Protein AF-A0A8S3AUD2-F1 (afdb_monomer_lite)

Radius of gyration: 18.03 Å; chains: 1; bounding box: 37×29×49 Å

pLDDT: mean 86.04, std 13.13, range [53.0, 97.44]

InterPro domains:
  IPR011009 Protein kinase-like domain superfamily [SSF56112] (19-69)

Organism: NCBI:txid392030

Foldseek 3Di:
DVLVCLLPVVVPPPPPCPPPVDDDDQQCVVDDPPDDVLVSVLCVQQPDSRNVSHDDPVRSCVGPVCVLVVDPPDDDDDDD

Secondary structure (DSSP, 8-state):
-HHHHHH-GGGSSS---------PPPGGGGS-TTS-HHHHHHHHHHS-SSGGGSPPHHHHHTSGGGTGGG-TT--PPPP-

Sequence (80 aa):
RDELREMNPRYTGSVDLTVITFIPRTLRGYLPERTQESAVVLLEQLLKYIPNKRLTCQAALASDFFTELKQNSILLPNKC

Structure (mmCIF, N/CA/C/O backbone):
data_AF-A0A8S3AUD2-F1
#
_entry.id   AF-A0A8S3AUD2-F1
#
loop_
_atom_site.group_PDB
_atom_site.id
_atom_site.type_symbol
_atom_site.label_atom_id
_atom_site.label_alt_id
_atom_site.label_comp_id
_atom_site.label_asym_id
_atom_site.label_entity_id
_atom_site.label_seq_id
_atom_site.pdbx_PDB_ins_code
_atom_site.Cartn_x
_atom_site.Cartn_y
_atom_site.Cartn_z
_atom_site.occupancy
_atom_site.B_iso_or_equiv
_atom_site.auth_seq_id
_atom_site.auth_comp_id
_atom_site.auth_asym_id
_atom_site.auth_atom_id
_atom_site.pdbx_PDB_model_num
ATOM 1 N N . ARG A 1 1 ? 15.149 -2.613 -15.617 1.00 64.44 1 ARG A N 1
ATOM 2 C CA . ARG A 1 1 ? 14.753 -2.882 -17.026 1.00 64.44 1 ARG A CA 1
ATOM 3 C C . ARG A 1 1 ? 13.609 -3.890 -17.093 1.00 64.44 1 ARG A C 1
ATOM 5 O O . A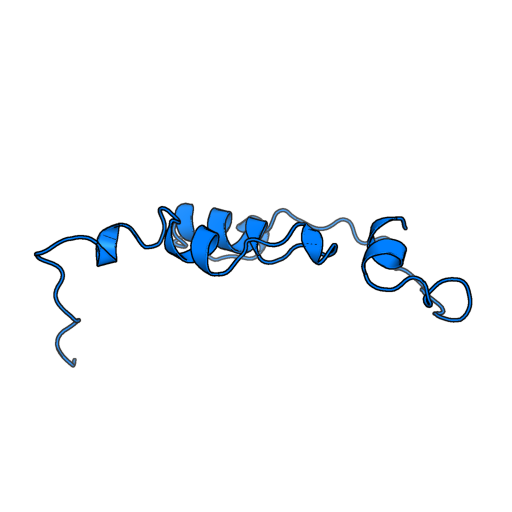RG A 1 1 ? 12.666 -3.627 -17.826 1.00 64.44 1 ARG A O 1
ATOM 12 N N . ASP A 1 2 ? 13.631 -4.951 -16.284 1.00 75.44 2 ASP A N 1
ATOM 13 C CA . ASP A 1 2 ? 12.532 -5.930 -16.228 1.00 75.44 2 ASP A CA 1
ATOM 14 C C . ASP A 1 2 ? 11.206 -5.323 -15.746 1.00 75.44 2 ASP A C 1
ATOM 16 O O . ASP A 1 2 ? 10.167 -5.573 -16.345 1.00 75.44 2 ASP A O 1
ATOM 20 N N . GLU A 1 3 ? 11.241 -4.415 -14.763 1.00 81.19 3 GLU A N 1
ATOM 21 C CA . GLU A 1 3 ? 10.031 -3.722 -14.290 1.00 81.19 3 GLU A CA 1
ATOM 22 C C . GLU A 1 3 ? 9.339 -2.895 -15.385 1.00 81.19 3 GLU A C 1
ATOM 24 O O . GLU A 1 3 ? 8.117 -2.891 -15.464 1.00 81.19 3 GLU A O 1
ATOM 29 N N . LEU A 1 4 ? 10.096 -2.237 -16.270 1.00 80.94 4 LEU A N 1
ATOM 30 C CA . LEU A 1 4 ? 9.533 -1.452 -17.379 1.00 80.94 4 LEU A CA 1
ATOM 31 C C . LEU A 1 4 ? 8.817 -2.345 -18.396 1.00 80.94 4 LEU A C 1
ATOM 33 O O . LEU A 1 4 ? 7.773 -1.967 -18.923 1.00 80.94 4 LEU A O 1
ATOM 37 N N . ARG A 1 5 ? 9.362 -3.539 -18.643 1.00 83.00 5 ARG A N 1
ATOM 38 C CA . ARG A 1 5 ? 8.748 -4.540 -19.519 1.00 83.00 5 ARG A CA 1
ATOM 39 C C . ARG A 1 5 ? 7.459 -5.094 -18.911 1.00 83.00 5 ARG A C 1
ATOM 41 O O . ARG A 1 5 ? 6.474 -5.228 -19.627 1.00 83.00 5 ARG A O 1
ATOM 48 N N . GLU A 1 6 ? 7.469 -5.382 -17.613 1.00 86.25 6 GLU A N 1
ATOM 49 C CA . GLU A 1 6 ? 6.291 -5.827 -16.856 1.00 86.25 6 GLU A CA 1
ATOM 50 C C . GLU A 1 6 ? 5.210 -4.737 -16.758 1.00 86.25 6 GLU A C 1
ATOM 52 O O . GLU A 1 6 ? 4.019 -5.033 -16.781 1.00 86.25 6 GLU A O 1
ATOM 57 N N . MET A 1 7 ? 5.607 -3.462 -16.682 1.00 84.62 7 MET A N 1
ATOM 58 C CA . MET A 1 7 ? 4.678 -2.330 -16.728 1.00 84.62 7 MET A CA 1
ATOM 59 C C . MET A 1 7 ? 4.016 -2.190 -18.098 1.00 84.62 7 MET A C 1
ATOM 61 O O . MET A 1 7 ? 2.802 -2.008 -18.178 1.00 84.62 7 MET A O 1
ATOM 65 N N . ASN A 1 8 ? 4.806 -2.236 -19.173 1.00 83.81 8 ASN A N 1
ATOM 66 C CA . ASN A 1 8 ? 4.297 -2.251 -20.537 1.00 83.81 8 ASN A CA 1
ATOM 67 C C . ASN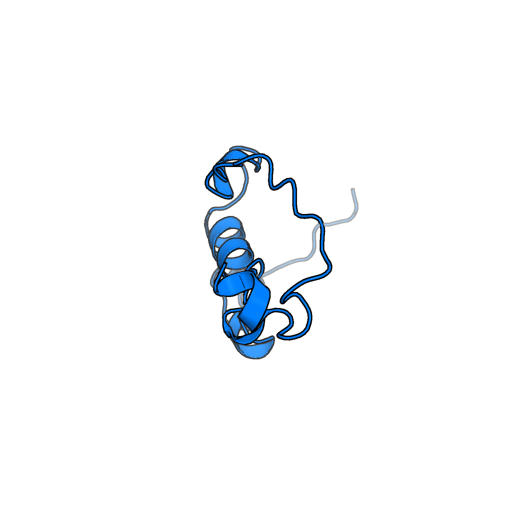 A 1 8 ? 5.345 -2.850 -21.494 1.00 83.81 8 ASN A C 1
ATOM 69 O O . ASN A 1 8 ? 6.375 -2.220 -21.762 1.00 83.81 8 ASN A O 1
ATOM 73 N N . PRO A 1 9 ? 5.061 -4.012 -22.108 1.00 82.56 9 PRO A N 1
ATOM 74 C CA . PRO A 1 9 ? 5.979 -4.658 -23.041 1.00 82.56 9 PRO A CA 1
ATOM 75 C C . PRO A 1 9 ? 6.321 -3.818 -24.277 1.00 82.56 9 PRO A C 1
ATOM 77 O O . PRO A 1 9 ? 7.296 -4.118 -24.954 1.00 82.56 9 PRO A O 1
ATOM 80 N N . ARG A 1 10 ? 5.541 -2.772 -24.590 1.00 82.62 10 ARG A N 1
ATOM 81 C CA . ARG A 1 10 ? 5.776 -1.889 -25.744 1.00 82.62 10 ARG A CA 1
ATOM 82 C C . ARG A 1 10 ? 6.883 -0.854 -25.521 1.00 82.62 10 ARG A C 1
ATOM 84 O O . ARG A 1 10 ? 7.259 -0.177 -26.471 1.00 82.62 10 ARG A O 1
ATOM 91 N N . TYR A 1 11 ? 7.436 -0.731 -24.311 1.00 73.88 11 TYR A N 1
ATOM 92 C CA . TYR A 1 11 ? 8.545 0.193 -24.021 1.00 73.88 11 TYR A CA 1
ATOM 93 C C . TYR A 1 11 ? 9.915 -0.259 -24.574 1.00 73.88 11 TYR A C 1
ATOM 95 O O . TYR A 1 11 ? 10.950 0.292 -24.209 1.00 73.88 11 TYR A O 1
ATOM 103 N N . THR A 1 12 ? 9.957 -1.240 -25.477 1.00 59.84 12 THR A N 1
ATOM 104 C CA . THR A 1 12 ? 11.169 -1.949 -25.919 1.00 59.84 12 THR A CA 1
ATOM 105 C C . THR A 1 12 ? 12.021 -1.258 -26.989 1.00 59.84 12 THR A C 1
ATOM 107 O O . THR A 1 12 ? 12.886 -1.915 -27.560 1.00 59.84 12 THR A O 1
ATOM 110 N N . GLY A 1 13 ? 11.860 0.036 -27.278 1.00 59.81 13 GLY A N 1
ATOM 111 C CA . GLY A 1 13 ? 12.754 0.646 -28.276 1.00 59.81 13 GLY A CA 1
ATOM 112 C C . GLY A 1 13 ? 12.596 2.121 -28.623 1.00 59.81 13 GLY A C 1
ATOM 113 O O . GLY A 1 13 ? 13.433 2.629 -29.356 1.00 59.81 13 GLY A O 1
ATOM 114 N N . SER A 1 14 ? 11.574 2.819 -28.127 1.00 54.66 14 SER A N 1
ATOM 115 C CA . SER A 1 14 ? 11.307 4.217 -28.511 1.00 54.66 14 SER A CA 1
ATOM 116 C C . SER A 1 14 ? 11.245 5.199 -27.345 1.00 54.66 14 SER A C 1
ATOM 118 O O . SER A 1 14 ? 11.026 6.388 -27.561 1.00 54.66 14 SER A O 1
ATOM 120 N N . VAL A 1 15 ? 11.412 4.728 -26.108 1.00 55.91 15 VAL A N 1
ATOM 121 C CA . VAL A 1 15 ? 11.523 5.630 -24.964 1.00 55.91 15 VAL A CA 1
ATOM 122 C C . VAL A 1 15 ? 12.999 5.948 -24.819 1.00 55.91 15 VAL A C 1
ATOM 124 O O . VAL A 1 15 ? 13.775 5.075 -24.424 1.00 55.91 15 VAL A O 1
ATOM 127 N N . ASP A 1 16 ? 13.372 7.178 -25.177 1.00 56.91 16 ASP A N 1
ATOM 128 C CA . ASP A 1 16 ? 14.690 7.743 -24.896 1.00 56.91 16 ASP A CA 1
ATOM 129 C C . ASP A 1 16 ? 14.800 7.944 -23.385 1.00 56.91 16 ASP A C 1
ATOM 131 O O . ASP A 1 16 ? 14.582 9.004 -22.802 1.00 56.91 16 ASP A O 1
ATOM 135 N N . LEU A 1 17 ? 14.986 6.816 -22.720 1.00 60.34 17 LEU A N 1
ATOM 136 C CA . LEU A 1 17 ? 15.241 6.723 -21.315 1.00 60.34 17 LEU A CA 1
ATOM 137 C C . LEU A 1 17 ? 16.710 7.094 -21.150 1.00 60.34 17 LEU A C 1
ATOM 139 O O . LEU A 1 17 ? 17.551 6.236 -20.870 1.00 60.34 17 LEU A O 1
ATOM 143 N N . THR A 1 18 ? 17.012 8.388 -21.261 1.00 57.84 18 THR A N 1
ATOM 144 C CA . THR A 1 18 ? 18.096 8.993 -20.490 1.00 57.84 18 THR A CA 1
ATOM 145 C C . THR A 1 18 ? 17.721 8.825 -19.016 1.00 57.84 18 THR A C 1
ATOM 147 O O . THR A 1 18 ? 17.337 9.776 -18.334 1.00 57.84 18 THR A O 1
ATOM 150 N N . VAL A 1 19 ? 17.709 7.576 -18.533 1.00 58.91 19 VAL A N 1
ATOM 151 C CA . VAL A 1 19 ? 17.531 7.254 -17.128 1.00 58.91 19 VAL A CA 1
ATOM 152 C C . VAL A 1 19 ? 18.766 7.832 -16.490 1.00 58.91 19 VAL A C 1
ATOM 154 O O . VAL A 1 19 ? 19.834 7.223 -16.508 1.00 58.91 19 VAL A O 1
ATOM 157 N N . ILE A 1 20 ? 18.625 9.038 -15.955 1.00 60.09 20 ILE A N 1
ATOM 158 C CA . ILE A 1 20 ? 19.493 9.495 -14.887 1.00 60.09 20 ILE A CA 1
ATOM 159 C C . ILE A 1 20 ? 19.471 8.338 -13.897 1.00 60.09 20 ILE A C 1
ATOM 161 O O . ILE A 1 20 ? 18.398 7.971 -13.417 1.00 60.09 20 ILE A O 1
ATOM 165 N N . THR A 1 21 ? 20.613 7.681 -13.701 1.00 66.00 21 THR A N 1
ATOM 166 C CA . THR A 1 21 ? 20.752 6.544 -12.793 1.00 66.00 21 THR A CA 1
ATOM 167 C C . THR A 1 21 ? 20.394 7.022 -11.395 1.00 66.00 21 THR A C 1
ATOM 169 O O . THR A 1 21 ? 21.225 7.553 -10.664 1.00 66.00 21 THR A O 1
ATOM 172 N N . PHE A 1 22 ? 19.114 6.910 -11.066 1.00 73.75 22 PHE A N 1
ATOM 173 C CA . PHE A 1 22 ? 18.541 7.349 -9.816 1.00 73.75 22 PHE A CA 1
ATOM 174 C C . PHE A 1 22 ? 18.471 6.140 -8.900 1.00 73.75 22 PHE A C 1
ATOM 176 O O . PHE A 1 22 ? 17.810 5.150 -9.214 1.00 73.75 22 PHE A O 1
ATOM 183 N N . ILE A 1 23 ? 19.177 6.216 -7.778 1.00 76.44 23 ILE A N 1
ATOM 184 C CA . ILE A 1 23 ? 19.086 5.219 -6.719 1.00 76.44 23 ILE A CA 1
ATOM 185 C C . ILE A 1 23 ? 17.934 5.667 -5.813 1.00 76.44 23 ILE A C 1
ATOM 187 O O . ILE A 1 23 ? 18.067 6.696 -5.142 1.00 76.44 23 ILE A O 1
ATOM 191 N N . PRO A 1 24 ? 16.791 4.961 -5.804 1.00 77.06 24 PRO A N 1
ATOM 192 C CA . PRO A 1 24 ? 15.673 5.350 -4.962 1.00 77.06 24 PRO A CA 1
ATOM 193 C C . PRO A 1 24 ? 16.051 5.206 -3.486 1.00 77.06 24 PRO A C 1
ATOM 195 O O . PRO A 1 24 ? 16.671 4.221 -3.083 1.00 77.06 24 PRO A O 1
ATOM 198 N N . ARG A 1 25 ? 15.657 6.186 -2.664 1.00 83.50 25 ARG A N 1
ATOM 199 C CA . ARG A 1 25 ? 15.679 6.018 -1.205 1.00 83.50 25 ARG A CA 1
ATOM 200 C C . ARG A 1 25 ? 14.553 5.070 -0.791 1.00 83.50 25 ARG A C 1
ATOM 202 O O . ARG A 1 25 ? 13.591 4.878 -1.535 1.00 83.50 25 ARG A O 1
ATOM 209 N N . THR A 1 26 ? 14.647 4.513 0.415 1.00 87.81 26 THR A N 1
ATOM 210 C CA . THR A 1 26 ? 13.498 3.840 1.036 1.00 87.81 26 THR A CA 1
ATOM 211 C C . THR A 1 26 ? 12.332 4.819 1.159 1.00 87.81 26 THR A C 1
ATOM 213 O O . THR A 1 26 ? 12.548 6.026 1.314 1.00 87.81 26 THR A O 1
ATOM 216 N N . LEU A 1 27 ? 11.091 4.321 1.104 1.00 89.94 27 LEU A N 1
ATOM 217 C CA . LEU A 1 27 ? 9.909 5.187 1.147 1.00 89.94 27 LEU A CA 1
ATOM 218 C C . LEU A 1 27 ? 9.887 6.042 2.423 1.00 89.94 27 LEU A C 1
ATOM 220 O O . LEU A 1 27 ? 9.539 7.221 2.384 1.00 89.94 27 LEU A O 1
ATOM 224 N N . ARG A 1 28 ? 10.364 5.471 3.535 1.00 91.94 28 ARG A N 1
ATOM 225 C CA . ARG A 1 28 ? 10.545 6.161 4.814 1.00 91.94 28 ARG A CA 1
ATOM 226 C C . ARG A 1 28 ? 11.351 7.457 4.696 1.00 91.94 28 ARG A C 1
ATOM 228 O O . ARG A 1 28 ? 11.011 8.432 5.353 1.00 91.94 28 ARG A O 1
ATOM 235 N N . GLY A 1 29 ? 12.367 7.497 3.832 1.00 92.38 29 GLY A N 1
ATOM 236 C CA . GLY A 1 29 ? 13.209 8.677 3.619 1.00 92.38 29 GLY A CA 1
ATOM 237 C C . GLY A 1 29 ? 12.505 9.864 2.948 1.00 92.38 29 GLY A C 1
ATOM 238 O O . GLY A 1 29 ? 13.096 10.940 2.877 1.00 92.38 29 GLY A O 1
ATOM 239 N N . TYR A 1 30 ? 11.276 9.679 2.456 1.00 93.00 30 TYR A N 1
ATOM 240 C CA . TYR A 1 30 ? 10.439 10.730 1.866 1.00 93.00 30 TYR A CA 1
ATOM 241 C C . TYR A 1 30 ? 9.291 11.178 2.779 1.00 93.00 30 TYR A C 1
ATOM 243 O O . TYR A 1 30 ? 8.594 12.138 2.454 1.00 93.00 30 TYR A O 1
ATOM 251 N N . LEU A 1 31 ? 9.060 10.482 3.894 1.00 95.06 31 LEU A N 1
ATOM 252 C CA . LEU A 1 31 ? 7.914 10.707 4.769 1.00 95.06 31 LEU A CA 1
ATOM 253 C C . LEU A 1 31 ? 8.340 11.436 6.055 1.00 95.06 31 LEU A C 1
ATOM 255 O O . LEU A 1 31 ? 9.473 11.269 6.508 1.00 95.06 31 LEU A O 1
ATOM 259 N N . PRO A 1 32 ? 7.447 12.231 6.675 1.00 96.69 32 PRO A N 1
ATOM 260 C CA . PRO A 1 32 ? 7.701 12.807 7.991 1.00 96.69 32 PRO A CA 1
ATOM 261 C C . PRO A 1 32 ? 8.012 11.739 9.046 1.00 96.69 32 PRO A C 1
ATOM 263 O O . PRO A 1 32 ? 7.420 10.662 9.052 1.00 96.69 32 PRO A O 1
ATOM 266 N N . GLU A 1 33 ? 8.864 12.070 10.015 1.00 95.12 33 GLU A N 1
ATOM 267 C CA . GLU A 1 33 ? 9.259 11.137 11.082 1.00 95.12 33 GLU A CA 1
ATOM 268 C C . GLU A 1 33 ? 8.064 10.640 11.916 1.00 95.12 33 GLU A C 1
ATOM 270 O O . GLU A 1 33 ? 8.003 9.478 12.309 1.00 95.12 33 GLU A O 1
ATOM 275 N N . ARG A 1 34 ? 7.046 11.484 12.107 1.00 96.62 34 ARG A N 1
ATOM 276 C CA . ARG A 1 34 ? 5.814 11.122 12.826 1.00 96.62 34 ARG A CA 1
ATOM 277 C C . ARG A 1 34 ? 4.874 10.186 12.059 1.00 96.62 34 ARG A C 1
ATOM 279 O O . ARG A 1 34 ? 3.828 9.822 12.587 1.00 96.62 34 ARG A O 1
ATOM 286 N N . THR A 1 35 ? 5.173 9.851 10.804 1.00 96.81 35 THR A N 1
ATOM 287 C CA . THR A 1 35 ? 4.323 8.944 10.031 1.00 96.81 35 THR A CA 1
ATOM 288 C C . THR A 1 35 ? 4.365 7.551 10.650 1.00 96.81 35 THR A C 1
ATOM 290 O O . THR A 1 35 ? 5.445 7.008 10.874 1.00 96.81 35 THR A O 1
ATOM 293 N N . GLN A 1 36 ? 3.187 6.982 10.907 1.00 96.56 36 GLN A N 1
ATOM 294 C CA . GLN A 1 36 ? 3.029 5.650 11.482 1.00 96.56 36 GLN A CA 1
ATOM 295 C C . GLN A 1 36 ? 3.640 4.579 10.573 1.00 96.56 36 GLN A C 1
ATOM 297 O O . GLN A 1 36 ? 3.407 4.580 9.364 1.00 96.56 36 GLN A O 1
ATOM 302 N N . GLU A 1 37 ? 4.371 3.630 11.157 1.00 96.06 37 GLU A N 1
ATOM 303 C CA . GLU A 1 37 ? 5.089 2.604 10.392 1.00 96.06 37 GLU A CA 1
ATOM 304 C C . GLU A 1 37 ? 4.149 1.711 9.567 1.00 96.06 37 GLU A C 1
ATOM 306 O O . GLU A 1 37 ? 4.428 1.416 8.408 1.00 96.06 37 GLU A O 1
ATOM 311 N N . SER A 1 38 ? 2.971 1.365 10.096 1.00 96.62 38 SER A N 1
ATOM 312 C CA . SER A 1 38 ? 1.962 0.591 9.355 1.00 96.62 38 SER A CA 1
ATOM 313 C C . SER A 1 38 ? 1.467 1.304 8.087 1.00 96.62 38 SER A C 1
ATOM 315 O O . SER A 1 38 ? 1.156 0.644 7.094 1.00 96.62 38 SER A O 1
ATOM 317 N N . ALA A 1 39 ? 1.44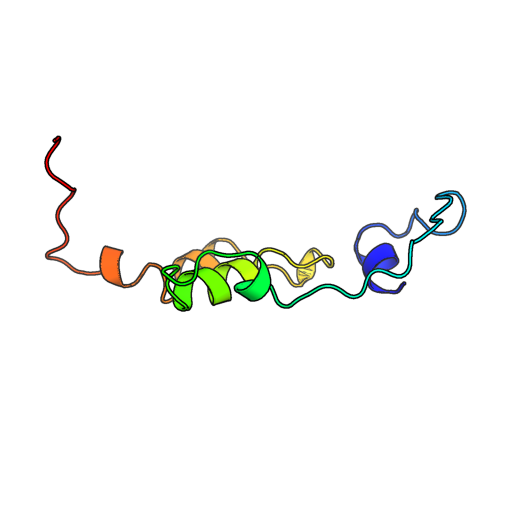9 2.642 8.076 1.00 96.81 39 ALA A N 1
ATOM 318 C CA . ALA A 1 39 ? 1.137 3.428 6.883 1.00 96.81 39 ALA A CA 1
ATOM 319 C C . ALA A 1 39 ? 2.261 3.332 5.841 1.00 96.81 39 ALA A C 1
ATOM 321 O O . ALA A 1 39 ? 1.985 3.181 4.650 1.00 96.81 39 ALA A O 1
ATOM 322 N N . VAL A 1 40 ? 3.523 3.387 6.289 1.00 96.75 40 VAL A N 1
ATOM 323 C CA . VAL A 1 40 ? 4.701 3.231 5.418 1.00 96.75 40 VAL A CA 1
ATOM 324 C C . VAL A 1 40 ? 4.668 1.860 4.750 1.00 96.75 40 VAL A C 1
ATOM 326 O O . VAL A 1 40 ? 4.716 1.781 3.524 1.00 96.75 40 VAL A O 1
ATOM 329 N N . VAL A 1 41 ? 4.482 0.798 5.538 1.00 96.12 41 VAL A N 1
ATOM 330 C CA . VAL A 1 41 ? 4.399 -0.584 5.045 1.00 96.12 41 VAL A CA 1
ATOM 331 C C . VAL A 1 41 ? 3.270 -0.745 4.023 1.00 96.12 41 VAL A C 1
ATOM 333 O O . VAL A 1 41 ? 3.487 -1.319 2.955 1.00 96.12 41 VAL A O 1
ATOM 336 N N . LEU A 1 42 ? 2.076 -0.206 4.300 1.00 97.44 42 LEU A N 1
ATOM 337 C CA . LEU A 1 42 ? 0.955 -0.259 3.357 1.00 97.44 42 LEU A CA 1
ATOM 338 C C . LEU A 1 42 ? 1.301 0.425 2.024 1.00 97.44 42 LEU A C 1
ATOM 340 O O . LEU A 1 42 ? 1.056 -0.139 0.954 1.00 97.44 42 LEU A O 1
ATOM 344 N N . LEU A 1 43 ? 1.901 1.617 2.072 1.00 96.56 43 LEU A N 1
ATOM 345 C CA . LEU A 1 43 ? 2.299 2.346 0.869 1.00 96.56 43 LEU A CA 1
ATOM 346 C C . LEU A 1 43 ? 3.391 1.615 0.082 1.00 96.56 43 LEU A C 1
ATOM 348 O O . LEU A 1 43 ? 3.305 1.551 -1.143 1.00 96.56 43 LEU A O 1
ATOM 352 N N . GLU A 1 44 ? 4.379 1.015 0.750 1.00 95.44 44 GLU A N 1
ATOM 353 C CA . GLU A 1 44 ? 5.434 0.246 0.080 1.00 95.44 44 GLU A CA 1
ATOM 354 C C . GLU A 1 44 ? 4.885 -0.949 -0.702 1.00 95.44 44 GLU A C 1
ATOM 356 O O . GLU A 1 44 ? 5.467 -1.336 -1.718 1.00 95.44 44 GLU A O 1
ATOM 361 N N . GLN A 1 45 ? 3.775 -1.535 -0.255 1.00 95.88 45 GLN A N 1
ATOM 362 C CA . GLN A 1 45 ? 3.104 -2.647 -0.929 1.00 95.88 45 GLN A CA 1
ATOM 363 C C . GLN A 1 45 ? 2.158 -2.189 -2.057 1.00 95.88 45 GLN A C 1
ATOM 365 O O . GLN A 1 45 ? 1.884 -2.955 -2.982 1.00 95.88 45 GLN A O 1
ATOM 370 N N . LEU A 1 46 ? 1.670 -0.945 -2.022 1.00 96.50 46 LEU A N 1
ATOM 371 C CA . LEU A 1 46 ? 0.824 -0.364 -3.074 1.00 96.50 46 LEU A CA 1
ATOM 372 C C . LEU A 1 46 ? 1.646 0.268 -4.206 1.00 96.50 46 LEU A C 1
ATOM 374 O O . LEU A 1 46 ? 1.326 0.098 -5.383 1.00 96.50 46 LEU A O 1
ATOM 378 N N . LEU A 1 47 ? 2.718 0.983 -3.867 1.00 94.69 47 LEU A N 1
ATOM 379 C CA . LEU A 1 47 ? 3.535 1.769 -4.795 1.00 94.69 47 LEU A CA 1
ATOM 380 C C . LEU A 1 47 ? 4.648 0.923 -5.433 1.00 94.69 47 LEU A C 1
ATOM 382 O O . LEU A 1 47 ? 5.830 1.258 -5.372 1.00 94.69 47 LEU A O 1
ATOM 386 N N . LYS A 1 48 ? 4.268 -0.197 -6.057 1.00 92.31 48 LYS A N 1
ATOM 387 C CA . LYS A 1 48 ? 5.182 -1.031 -6.853 1.00 92.31 48 LYS A CA 1
ATOM 388 C C . LYS A 1 48 ? 5.126 -0.639 -8.329 1.00 92.31 48 LYS A C 1
ATOM 390 O O . LYS A 1 48 ? 4.037 -0.435 -8.880 1.00 92.31 48 LYS A O 1
ATOM 395 N N . TYR A 1 49 ? 6.287 -0.610 -8.988 1.00 90.06 49 TYR A N 1
ATOM 396 C CA . TYR A 1 49 ? 6.370 -0.421 -10.439 1.00 90.06 49 TYR A CA 1
ATOM 397 C C . TYR A 1 49 ? 5.583 -1.510 -11.175 1.00 90.06 49 TYR A C 1
ATOM 399 O O . TYR A 1 49 ? 4.667 -1.196 -11.933 1.00 90.06 49 TYR A O 1
ATOM 407 N N . ILE A 1 50 ? 5.860 -2.780 -10.866 1.00 91.69 50 ILE A N 1
ATOM 408 C CA . ILE A 1 50 ? 5.168 -3.933 -11.453 1.00 91.69 50 ILE A CA 1
ATOM 409 C C . ILE A 1 50 ? 3.700 -3.973 -10.982 1.00 91.69 50 ILE A C 1
ATOM 411 O O . ILE A 1 50 ? 3.462 -4.151 -9.783 1.00 91.69 50 ILE A O 1
ATOM 415 N N . PRO A 1 51 ? 2.705 -3.884 -11.889 1.00 92.44 51 PRO A N 1
ATOM 416 C CA . PRO A 1 51 ? 1.290 -3.823 -11.513 1.00 92.44 51 PRO A CA 1
ATOM 417 C C . PRO A 1 51 ? 0.816 -5.021 -10.681 1.00 92.44 51 PRO A C 1
ATOM 419 O O . PRO A 1 51 ? 0.169 -4.843 -9.654 1.00 92.44 51 PRO A O 1
ATOM 422 N N . ASN A 1 52 ? 1.214 -6.237 -11.065 1.00 92.25 52 ASN A N 1
ATOM 423 C CA . ASN A 1 52 ? 0.783 -7.481 -10.411 1.00 92.25 52 ASN A CA 1
ATOM 424 C C . ASN A 1 52 ? 1.428 -7.715 -9.034 1.00 92.25 52 ASN A C 1
ATOM 426 O O . ASN A 1 52 ? 1.090 -8.676 -8.348 1.00 92.25 52 ASN A O 1
ATOM 430 N N . LYS A 1 53 ? 2.388 -6.871 -8.635 1.00 93.88 53 LYS A N 1
ATOM 431 C CA . LYS A 1 53 ? 3.012 -6.909 -7.305 1.00 93.88 53 LYS A CA 1
ATOM 432 C C . LYS A 1 53 ? 2.336 -5.967 -6.311 1.00 93.88 53 LYS A C 1
ATOM 434 O O . LYS A 1 53 ? 2.702 -5.987 -5.141 1.00 93.88 53 LYS A O 1
ATOM 439 N N . ARG A 1 54 ? 1.394 -5.136 -6.764 1.00 96.12 54 ARG A N 1
ATOM 440 C CA . ARG A 1 54 ? 0.633 -4.244 -5.888 1.00 96.12 54 ARG A CA 1
ATOM 441 C C . ARG A 1 54 ? -0.378 -5.052 -5.080 1.00 96.12 54 ARG A C 1
ATOM 443 O O . ARG A 1 54 ? -0.941 -6.025 -5.581 1.00 96.12 54 ARG A O 1
ATOM 450 N N . LEU A 1 55 ? -0.637 -4.623 -3.848 1.00 96.56 55 LEU A N 1
ATOM 451 C CA . LEU A 1 55 ? -1.740 -5.160 -3.049 1.00 96.56 55 LEU A CA 1
ATOM 452 C C . LEU A 1 55 ? -3.079 -5.026 -3.786 1.00 96.56 55 LEU A C 1
ATOM 454 O O . LEU A 1 55 ? -3.373 -4.000 -4.401 1.00 96.56 55 LEU A O 1
ATOM 458 N N . THR A 1 56 ? -3.923 -6.050 -3.662 1.00 96.88 56 THR A N 1
ATOM 459 C CA . THR A 1 56 ? -5.330 -5.965 -4.063 1.00 96.88 56 THR A CA 1
ATOM 460 C C . THR A 1 56 ? -6.115 -5.119 -3.063 1.00 96.88 56 THR A C 1
ATOM 462 O O . THR A 1 56 ? -5.705 -4.955 -1.913 1.00 96.88 56 THR A O 1
ATOM 465 N N . CYS A 1 57 ? -7.288 -4.621 -3.463 1.00 96.25 57 CYS A N 1
ATOM 466 C CA . CYS A 1 57 ? -8.148 -3.837 -2.572 1.00 96.25 57 CYS A CA 1
ATOM 467 C C . CYS A 1 57 ? -8.503 -4.600 -1.287 1.00 96.25 57 CYS A C 1
ATOM 469 O O . CYS A 1 57 ? -8.403 -4.050 -0.195 1.00 96.25 57 CYS A O 1
ATOM 471 N N . GLN A 1 58 ? -8.861 -5.883 -1.401 1.00 96.19 58 GLN A N 1
ATOM 472 C CA . GLN A 1 58 ? -9.208 -6.711 -0.245 1.00 96.19 58 GLN A CA 1
ATOM 473 C C . GLN A 1 58 ? -8.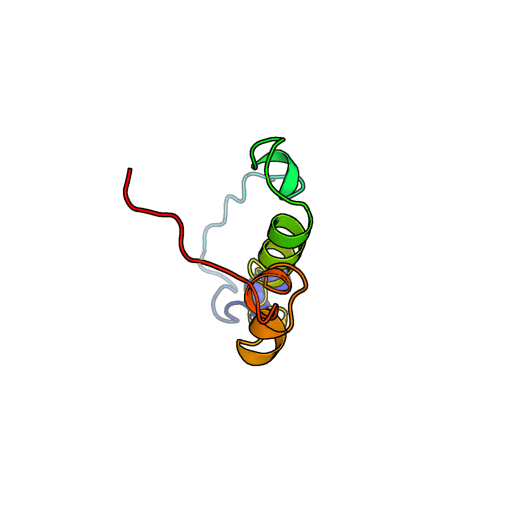019 -6.898 0.706 1.00 96.19 58 GLN A C 1
ATOM 475 O O . GLN A 1 58 ? -8.177 -6.779 1.918 1.00 96.19 58 GLN A O 1
ATOM 480 N N . ALA A 1 59 ? -6.824 -7.152 0.168 1.00 95.94 59 ALA A N 1
ATOM 481 C CA . ALA A 1 59 ? -5.628 -7.311 0.987 1.00 95.94 59 ALA A CA 1
ATOM 482 C C . ALA A 1 59 ? -5.197 -5.982 1.637 1.00 95.94 59 ALA A C 1
ATOM 484 O O . ALA A 1 59 ? -4.755 -5.975 2.782 1.00 95.94 59 ALA A O 1
ATOM 485 N N . ALA A 1 60 ? -5.394 -4.847 0.958 1.00 96.88 60 ALA A N 1
ATOM 486 C CA . ALA A 1 60 ? -5.149 -3.526 1.532 1.00 96.88 60 ALA A CA 1
ATOM 487 C C . ALA A 1 60 ? -6.081 -3.226 2.721 1.00 96.88 60 ALA A C 1
ATOM 489 O O . ALA A 1 60 ? -5.615 -2.720 3.738 1.00 96.88 60 ALA A O 1
ATOM 490 N N . LEU A 1 61 ? -7.366 -3.596 2.640 1.00 96.06 61 LEU A 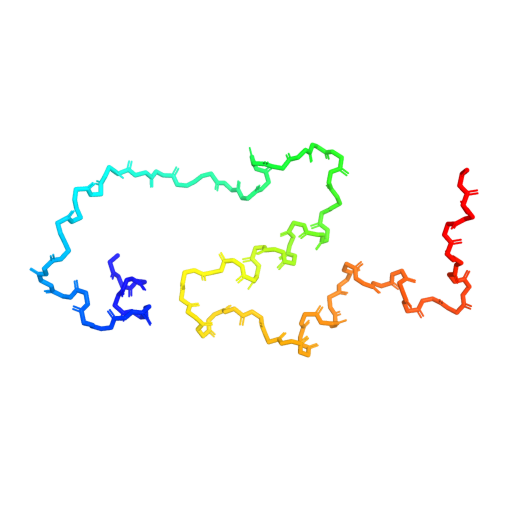N 1
ATOM 491 C CA . LEU A 1 61 ? -8.319 -3.458 3.755 1.00 96.06 61 LEU A CA 1
ATOM 492 C C . LEU A 1 61 ? -7.953 -4.329 4.968 1.00 96.06 61 LEU A C 1
ATOM 494 O O . LEU A 1 61 ? -8.293 -3.997 6.104 1.00 96.06 61 LEU A O 1
ATOM 498 N N . ALA A 1 62 ? -7.244 -5.437 4.745 1.00 95.56 62 ALA A N 1
ATOM 499 C CA . ALA A 1 62 ? -6.756 -6.295 5.818 1.00 95.56 62 ALA A CA 1
ATOM 500 C C . ALA A 1 62 ? -5.538 -5.713 6.559 1.00 95.56 62 ALA A C 1
ATOM 502 O O . ALA A 1 62 ? -5.230 -6.206 7.640 1.00 95.56 62 ALA A O 1
ATOM 503 N N . SER A 1 63 ? -4.898 -4.663 6.028 1.00 96.88 63 SER A N 1
ATOM 504 C CA . SER A 1 63 ? -3.699 -4.034 6.597 1.00 96.88 63 SER A CA 1
ATOM 505 C C . SER A 1 63 ? -3.860 -3.608 8.058 1.00 96.88 63 SER A C 1
ATOM 507 O O . SER A 1 63 ? -4.912 -3.103 8.464 1.00 96.88 63 SER A O 1
ATOM 509 N N . ASP A 1 64 ? -2.764 -3.723 8.814 1.00 96.88 64 ASP A N 1
ATOM 510 C CA . ASP A 1 64 ? -2.659 -3.270 10.203 1.00 96.88 64 ASP A CA 1
ATOM 511 C C . ASP A 1 64 ? -2.872 -1.763 10.356 1.00 96.88 64 ASP A C 1
ATOM 513 O O . ASP A 1 64 ? -3.275 -1.292 11.419 1.00 96.88 64 ASP A O 1
ATOM 517 N N . PHE A 1 65 ? -2.650 -0.999 9.283 1.00 97.00 65 PHE A N 1
ATOM 518 C CA . PHE A 1 65 ? -2.942 0.431 9.259 1.00 97.00 65 PHE A CA 1
ATOM 519 C C . PHE A 1 65 ? -4.411 0.727 9.602 1.00 97.00 65 PHE A C 1
ATOM 521 O O . PHE A 1 65 ? -4.699 1.698 10.293 1.00 97.00 65 PHE A O 1
ATOM 528 N N . PHE A 1 66 ? -5.340 -0.140 9.188 1.00 96.06 66 PHE A N 1
ATOM 529 C CA . PHE A 1 66 ? -6.773 0.033 9.436 1.00 96.06 66 PHE A CA 1
ATOM 530 C C . PHE A 1 66 ? -7.271 -0.696 10.692 1.00 96.06 66 PHE A C 1
ATOM 532 O O . PHE A 1 66 ? -8.479 -0.798 10.897 1.00 96.06 66 PHE A O 1
ATOM 539 N N . THR A 1 67 ? -6.383 -1.222 11.540 1.00 94.56 67 THR A N 1
ATOM 540 C CA . THR A 1 67 ? -6.789 -1.961 12.749 1.00 94.56 67 THR A CA 1
ATOM 541 C C . THR A 1 67 ? -7.566 -1.092 13.734 1.00 94.56 67 THR A C 1
ATOM 543 O O . THR A 1 67 ? -8.497 -1.589 14.362 1.00 94.56 67 THR A O 1
ATOM 546 N N . GLU A 1 68 ? -7.260 0.204 13.823 1.00 93.38 68 GLU A N 1
ATOM 547 C CA . GLU A 1 68 ? -8.018 1.146 14.659 1.00 93.38 68 GLU A CA 1
ATOM 548 C C . GLU A 1 68 ? -9.495 1.209 14.237 1.00 93.38 68 GLU A C 1
ATOM 550 O O . GLU A 1 68 ? -10.388 1.113 15.073 1.00 93.38 68 GLU A O 1
ATOM 555 N N . LEU A 1 69 ? -9.764 1.239 12.926 1.00 92.38 69 LEU A N 1
ATOM 556 C CA . LEU A 1 69 ? -11.124 1.281 12.375 1.00 92.38 69 LEU A CA 1
ATOM 557 C C . LEU A 1 69 ? -11.940 0.012 12.668 1.00 92.38 69 LEU A C 1
ATOM 559 O O . LEU A 1 69 ? -13.161 0.028 12.542 1.00 92.38 69 LEU A O 1
ATOM 563 N N . LYS A 1 70 ? -11.280 -1.095 13.032 1.00 91.44 70 LYS A N 1
ATOM 564 C CA . LYS A 1 70 ? -11.936 -2.363 13.389 1.00 91.44 70 LYS A CA 1
ATOM 565 C C . LYS A 1 70 ? -12.386 -2.388 14.856 1.00 91.44 70 LYS A C 1
ATOM 567 O O . LYS A 1 70 ? -13.020 -3.354 15.275 1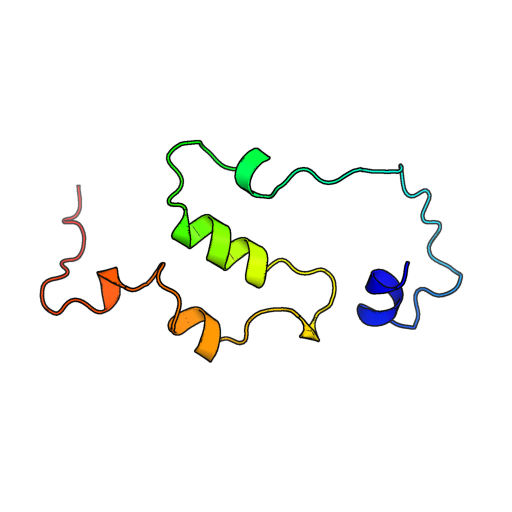.00 91.44 70 LYS A O 1
ATOM 572 N N . GLN A 1 71 ? -12.044 -1.371 15.650 1.00 91.75 71 GLN A N 1
ATOM 573 C CA . GLN A 1 71 ? -12.415 -1.298 17.059 1.00 91.75 71 GLN A CA 1
ATOM 574 C C . GLN A 1 71 ? -13.863 -0.822 17.218 1.00 91.75 71 GLN A C 1
ATOM 576 O O . GLN A 1 71 ? -14.254 0.211 16.684 1.00 91.75 71 GLN A O 1
ATOM 581 N N . ASN A 1 72 ? -14.646 -1.529 18.038 1.00 85.94 72 ASN A N 1
ATOM 582 C CA . ASN A 1 72 ? -16.054 -1.192 18.304 1.00 85.94 72 ASN A CA 1
ATOM 583 C C . ASN A 1 72 ? -16.251 0.149 19.038 1.00 85.94 72 ASN A C 1
ATOM 585 O O . ASN A 1 72 ? -17.377 0.617 19.169 1.00 85.94 72 ASN A O 1
ATOM 589 N N . SER A 1 73 ? -15.174 0.743 19.552 1.00 88.94 73 SER A N 1
ATOM 590 C CA . SER A 1 73 ? -15.180 1.974 20.343 1.00 88.94 73 SER A CA 1
ATOM 591 C C . SER A 1 73 ? -14.595 3.179 19.610 1.00 88.94 73 SER A C 1
ATOM 593 O O . SER A 1 73 ? -14.390 4.215 20.242 1.00 88.94 73 SER A O 1
ATOM 595 N N . ILE A 1 74 ? -14.264 3.060 18.320 1.00 89.31 74 ILE A N 1
ATOM 596 C CA . ILE A 1 74 ? -13.704 4.192 17.587 1.00 89.31 74 ILE A CA 1
ATOM 597 C C . ILE A 1 74 ? -14.762 5.285 17.413 1.00 89.31 74 ILE A C 1
ATOM 599 O O . ILE A 1 74 ? -15.911 5.023 17.053 1.00 89.31 74 ILE A O 1
ATOM 603 N N . LEU A 1 75 ? -14.367 6.525 17.681 1.00 89.00 75 LEU A N 1
ATOM 604 C CA . LEU A 1 75 ? -15.201 7.704 17.506 1.00 89.00 75 LEU A CA 1
ATOM 605 C C . LEU A 1 75 ? -14.580 8.590 16.435 1.00 89.00 75 LEU A C 1
ATOM 607 O O . LEU A 1 75 ? -13.359 8.682 16.309 1.00 89.00 75 LEU A O 1
ATOM 611 N N . LEU A 1 76 ? -15.427 9.267 15.667 1.00 90.00 76 LEU A N 1
ATOM 612 C CA . LEU A 1 76 ? -14.951 10.305 14.766 1.00 90.00 76 LEU A CA 1
ATOM 613 C C . LEU A 1 76 ? -14.422 11.489 15.591 1.00 90.00 76 LEU A C 1
ATOM 615 O O . LEU A 1 76 ? -14.991 11.793 16.643 1.00 90.00 76 LEU A O 1
ATOM 619 N N . PRO A 1 77 ? -13.379 12.193 15.121 1.00 92.19 77 PRO A N 1
ATOM 620 C CA . PRO A 1 77 ? -12.956 13.436 15.748 1.00 92.19 77 PRO A CA 1
ATOM 621 C C . PRO A 1 77 ? -14.129 14.420 15.803 1.00 92.19 77 PRO A C 1
ATOM 623 O O . PRO A 1 77 ? -14.790 14.670 14.790 1.00 92.19 77 PRO A O 1
ATOM 626 N N . ASN A 1 78 ? -14.390 14.988 16.981 1.00 86.50 78 ASN A N 1
ATOM 627 C CA . ASN A 1 78 ? -15.365 16.065 17.112 1.00 86.50 78 ASN A CA 1
ATOM 628 C C . ASN A 1 78 ? -14.879 17.260 16.282 1.00 86.50 78 ASN A C 1
ATOM 630 O O . ASN A 1 78 ? -13.687 17.572 16.298 1.00 86.50 78 ASN A O 1
ATOM 634 N N . LYS A 1 79 ? -15.783 17.909 15.537 1.00 68.25 79 LYS A N 1
ATOM 635 C CA . LYS A 1 79 ? -15.449 19.115 14.764 1.00 68.25 79 LYS A CA 1
ATOM 636 C C . LYS A 1 79 ? -14.795 20.136 15.705 1.00 68.25 79 LYS A C 1
ATOM 638 O O . LYS A 1 79 ? -15.407 20.479 16.715 1.00 68.25 79 LYS A O 1
ATOM 643 N N . CYS A 1 80 ? -13.563 20.545 15.394 1.00 53.00 80 CYS A N 1
ATOM 644 C CA . CYS A 1 80 ? -12.894 21.673 16.042 1.00 53.00 80 CYS A CA 1
ATOM 645 C C . CYS A 1 80 ? -13.674 22.970 15.817 1.00 53.00 80 CYS A C 1
ATOM 647 O O . CYS A 1 80 ? -14.245 23.120 14.710 1.00 53.00 80 CYS A O 1
#